Protein AF-A0A958KLV5-F1 (afdb_monomer_lite)

Secondary structure (DSSP, 8-state):
-------THHHHHHHHHHHHHHHHHHHHHHHHHHHHHHHHHHHH-----GGGGGS-HHHHHHHHHHHHHHHHHHHHHHHHHHHHHHHHHHHHHHHHHHHHHHHHHHHHHHHHHTTSPPP-

Structure (mmCIF, N/CA/C/O backbone):
data_AF-A0A958KLV5-F1
#
_entry.id   AF-A0A958KLV5-F1
#
loop_
_atom_site.group_PDB
_atom_site.id
_atom_site.type_symbol
_atom_site.label_atom_id
_atom_site.label_alt_id
_atom_site.label_comp_id
_atom_site.label_asym_id
_atom_site.label_entity_id
_atom_site.label_seq_id
_atom_site.pdbx_PDB_ins_code
_atom_site.Cartn_x
_atom_site.Cartn_y
_atom_site.Cartn_z
_atom_site.occupancy
_atom_site.B_iso_or_equiv
_atom_site.auth_seq_id
_atom_site.auth_comp_id
_atom_site.auth_asym_id
_atom_site.auth_atom_id
_atom_site.pdbx_PDB_model_num
ATOM 1 N N . MET A 1 1 ? 10.846 -2.842 -44.677 1.00 45.06 1 MET A N 1
ATOM 2 C CA . MET A 1 1 ? 10.780 -3.155 -43.231 1.00 45.06 1 MET A CA 1
ATOM 3 C C . MET A 1 1 ? 11.022 -1.878 -42.440 1.00 45.06 1 MET A C 1
ATOM 5 O O . MET A 1 1 ? 12.152 -1.415 -42.361 1.00 45.06 1 MET A O 1
ATOM 9 N N . THR A 1 2 ? 9.969 -1.252 -41.921 1.00 43.38 2 THR A N 1
ATOM 10 C CA . THR A 1 2 ? 10.067 -0.072 -41.052 1.00 43.38 2 THR A CA 1
ATOM 11 C C . THR A 1 2 ? 10.664 -0.479 -39.705 1.00 43.38 2 THR A C 1
ATOM 13 O O . THR A 1 2 ? 10.063 -1.262 -38.972 1.00 43.38 2 THR A O 1
ATOM 16 N N . LYS A 1 3 ? 11.858 0.025 -39.373 1.00 54.41 3 LYS A N 1
ATOM 17 C CA . LYS A 1 3 ? 12.444 -0.138 -38.036 1.00 54.41 3 LYS A CA 1
ATOM 18 C C . LYS A 1 3 ? 11.573 0.636 -37.041 1.00 54.41 3 LYS A C 1
ATOM 20 O O . LYS A 1 3 ? 11.617 1.864 -37.008 1.00 54.41 3 LYS A O 1
ATOM 25 N N . PHE A 1 4 ? 10.766 -0.063 -36.247 1.00 61.44 4 PHE A N 1
ATOM 26 C CA . PHE A 1 4 ? 10.068 0.544 -35.116 1.00 61.44 4 PHE A CA 1
ATOM 27 C C . PHE A 1 4 ? 11.111 0.999 -34.091 1.00 61.44 4 PHE A C 1
ATOM 29 O O . PHE A 1 4 ? 11.675 0.189 -33.359 1.00 61.44 4 PHE A O 1
ATOM 36 N N . ARG A 1 5 ? 11.409 2.302 -34.060 1.00 73.38 5 ARG A N 1
ATOM 37 C CA . ARG A 1 5 ? 12.320 2.881 -33.068 1.00 73.38 5 ARG A CA 1
ATOM 38 C C . ARG A 1 5 ? 11.556 3.047 -31.759 1.00 73.38 5 ARG A C 1
ATOM 40 O O . ARG A 1 5 ? 10.857 4.039 -31.556 1.00 73.38 5 ARG A O 1
ATOM 47 N N . VAL A 1 6 ? 11.645 2.044 -30.892 1.00 80.75 6 VAL A N 1
ATOM 48 C CA . VAL A 1 6 ? 11.005 2.093 -29.576 1.00 80.75 6 VAL A CA 1
ATOM 49 C C . VAL A 1 6 ? 11.728 3.127 -28.716 1.00 80.75 6 VAL A C 1
ATOM 51 O O . VAL A 1 6 ? 12.948 3.080 -28.565 1.00 80.75 6 VAL A O 1
ATOM 54 N N . ARG A 1 7 ? 10.986 4.104 -28.185 1.00 86.62 7 ARG A N 1
ATOM 55 C CA . ARG A 1 7 ? 11.562 5.158 -27.345 1.00 86.62 7 ARG A CA 1
ATOM 56 C C . ARG A 1 7 ? 11.731 4.629 -25.916 1.00 86.62 7 ARG A C 1
ATOM 58 O O . ARG A 1 7 ? 10.790 4.041 -25.390 1.00 86.62 7 ARG A O 1
ATOM 65 N N . PRO A 1 8 ? 12.860 4.893 -25.235 1.00 85.69 8 PRO A N 1
ATOM 66 C CA . PRO A 1 8 ? 13.072 4.429 -23.859 1.00 85.69 8 PRO A CA 1
ATOM 67 C C . PRO A 1 8 ? 11.989 4.944 -22.895 1.00 85.69 8 PRO A C 1
ATOM 69 O O . PRO A 1 8 ? 11.567 4.232 -21.985 1.00 85.69 8 PRO A O 1
ATOM 72 N N . MET A 1 9 ? 11.459 6.148 -23.148 1.00 92.12 9 MET A N 1
ATOM 73 C CA . MET A 1 9 ? 10.368 6.743 -22.366 1.00 92.12 9 MET A CA 1
ATOM 74 C C . MET A 1 9 ? 9.071 5.929 -22.380 1.00 92.12 9 MET A C 1
ATOM 76 O O . MET A 1 9 ? 8.308 6.013 -21.422 1.00 92.12 9 MET A O 1
ATOM 80 N N . THR A 1 10 ? 8.842 5.102 -23.405 1.00 92.62 10 THR A N 1
ATOM 81 C CA . THR A 1 10 ? 7.674 4.212 -23.481 1.00 92.62 10 THR A CA 1
ATOM 82 C C . THR A 1 10 ? 7.659 3.184 -22.346 1.00 92.62 10 THR A C 1
ATOM 84 O O . THR A 1 10 ? 6.585 2.741 -21.957 1.00 92.62 10 THR A O 1
ATOM 87 N N . PHE A 1 11 ? 8.819 2.846 -21.773 1.00 93.56 11 PHE A N 1
ATOM 88 C CA . PHE A 1 11 ? 8.917 1.930 -20.634 1.00 93.56 11 PHE A CA 1
ATOM 89 C C . PHE A 1 11 ? 9.297 2.633 -19.331 1.00 93.56 11 PHE A C 1
ATOM 91 O O . PHE A 1 11 ? 8.747 2.303 -18.282 1.00 93.56 11 PHE A O 1
ATOM 98 N N . LEU A 1 12 ? 10.180 3.638 -19.387 1.00 94.00 12 LEU A N 1
ATOM 99 C CA . LEU A 1 12 ? 10.606 4.364 -18.188 1.00 94.00 12 LEU A CA 1
ATOM 100 C C . LEU A 1 12 ? 9.440 5.077 -17.498 1.00 94.00 12 LEU A C 1
ATOM 102 O O . LEU A 1 12 ? 9.345 5.018 -16.276 1.00 94.00 12 LEU A O 1
ATOM 106 N N . LEU A 1 13 ? 8.548 5.726 -18.256 1.00 96.31 13 LEU A N 1
ATOM 107 C CA . LEU A 1 13 ? 7.455 6.499 -17.667 1.00 96.31 13 LEU A CA 1
ATOM 108 C C . LEU A 1 13 ? 6.417 5.602 -16.961 1.00 96.31 13 LEU A C 1
ATOM 110 O O . LEU A 1 13 ? 6.146 5.861 -15.787 1.00 96.31 13 LEU A O 1
ATOM 114 N N . PRO A 1 14 ? 5.884 4.524 -17.579 1.00 96.62 14 PRO A N 1
ATOM 115 C CA . PRO A 1 14 ? 5.022 3.578 -16.866 1.00 96.62 14 PRO A CA 1
ATOM 116 C C . PRO A 1 14 ? 5.719 2.913 -15.678 1.00 96.62 14 PRO A C 1
ATOM 118 O O . PRO A 1 14 ? 5.101 2.753 -14.629 1.00 96.62 14 PRO A O 1
ATOM 121 N N . GLY A 1 15 ? 7.006 2.571 -15.811 1.00 97.38 15 GLY A N 1
ATOM 122 C CA . GLY A 1 15 ? 7.796 2.024 -14.710 1.00 97.38 15 GLY A CA 1
ATOM 123 C C . GLY A 1 15 ? 7.859 2.986 -13.525 1.00 97.38 15 GLY A C 1
ATOM 124 O O . GLY A 1 15 ? 7.502 2.620 -12.411 1.00 97.38 15 GLY A O 1
ATOM 125 N N . LEU A 1 16 ? 8.224 4.248 -13.760 1.00 97.94 16 LEU A N 1
ATOM 126 C CA . LEU A 1 16 ? 8.298 5.257 -12.703 1.00 97.94 16 LEU A CA 1
ATOM 127 C C . LEU A 1 16 ? 6.925 5.508 -12.062 1.00 97.94 16 LEU A C 1
ATOM 129 O O . LEU A 1 16 ? 6.821 5.614 -10.842 1.00 97.94 16 LEU A O 1
ATOM 133 N N . PHE A 1 17 ? 5.869 5.557 -12.876 1.00 98.12 17 PHE A N 1
ATOM 134 C CA . PHE A 1 17 ? 4.501 5.721 -12.397 1.00 98.12 17 PHE A CA 1
ATOM 135 C C . PHE A 1 17 ? 4.076 4.572 -11.471 1.00 98.12 17 PHE A C 1
ATOM 137 O O . PHE A 1 17 ? 3.602 4.821 -10.362 1.00 98.12 17 PHE A O 1
ATOM 144 N N . LEU A 1 18 ? 4.298 3.319 -11.885 1.00 98.12 18 LEU A N 1
ATOM 145 C CA . LEU A 1 18 ? 4.007 2.135 -11.070 1.00 98.12 18 LEU A CA 1
ATOM 146 C C . LEU A 1 18 ? 4.833 2.106 -9.783 1.00 98.12 18 LEU A C 1
ATOM 148 O O . LEU A 1 18 ? 4.306 1.745 -8.732 1.00 98.12 18 LEU A O 1
ATOM 152 N N . LEU A 1 19 ? 6.102 2.516 -9.846 1.00 98.31 19 LEU A N 1
ATOM 153 C CA . LEU A 1 19 ? 6.971 2.576 -8.675 1.00 98.31 19 LEU A CA 1
ATOM 154 C C . LEU A 1 19 ? 6.452 3.586 -7.646 1.00 98.31 19 LEU A C 1
ATOM 156 O O . LEU A 1 19 ? 6.346 3.255 -6.467 1.00 98.31 19 LEU A O 1
ATOM 160 N N . LEU A 1 20 ? 6.094 4.797 -8.084 1.00 98.25 20 LEU A N 1
ATOM 161 C CA . LEU A 1 20 ? 5.550 5.838 -7.207 1.00 98.25 20 LEU A CA 1
ATOM 162 C C . LEU A 1 20 ? 4.203 5.425 -6.608 1.00 98.25 20 LEU A C 1
ATOM 164 O O . LEU A 1 20 ? 3.991 5.583 -5.405 1.00 98.25 20 LEU A O 1
ATOM 168 N N . LEU A 1 21 ? 3.315 4.852 -7.424 1.00 97.88 21 LEU A N 1
ATOM 169 C CA . LEU A 1 21 ? 2.029 4.331 -6.964 1.00 97.88 21 LEU A CA 1
ATOM 170 C C . LEU A 1 21 ? 2.223 3.206 -5.934 1.00 97.88 21 LEU A C 1
ATOM 172 O O . LEU A 1 21 ? 1.579 3.197 -4.885 1.00 97.88 21 LEU A O 1
ATOM 176 N N . GLY A 1 22 ? 3.147 2.284 -6.211 1.00 98.00 22 GLY A N 1
ATOM 177 C CA . GLY A 1 22 ? 3.502 1.188 -5.318 1.00 98.00 22 GLY A CA 1
ATOM 178 C C . GLY A 1 22 ? 4.059 1.677 -3.984 1.00 98.00 22 GLY A C 1
ATOM 179 O O . GLY A 1 22 ? 3.569 1.279 -2.926 1.00 98.00 22 GLY A O 1
ATOM 180 N N . ALA A 1 23 ? 5.021 2.601 -4.025 1.00 98.19 23 ALA A N 1
ATOM 181 C CA . ALA A 1 23 ? 5.609 3.212 -2.838 1.00 98.19 23 ALA A CA 1
ATOM 182 C C . ALA A 1 23 ? 4.560 3.953 -1.995 1.00 98.19 23 ALA A C 1
ATOM 184 O O . ALA A 1 23 ? 4.504 3.757 -0.780 1.00 98.19 23 ALA A O 1
ATOM 185 N N . GLY A 1 24 ? 3.685 4.740 -2.629 1.00 97.88 24 GLY A N 1
ATOM 186 C CA . GLY A 1 24 ? 2.586 5.427 -1.948 1.00 97.88 24 GLY A CA 1
ATOM 187 C C . GLY A 1 24 ? 1.657 4.455 -1.217 1.00 97.88 24 GLY A C 1
ATOM 188 O O . GLY A 1 24 ? 1.368 4.646 -0.035 1.00 97.88 24 GLY A O 1
ATOM 189 N N . ASN A 1 25 ? 1.259 3.367 -1.880 1.00 97.88 25 ASN A N 1
ATOM 190 C CA . ASN A 1 25 ? 0.416 2.334 -1.279 1.00 97.88 25 ASN A CA 1
ATOM 191 C C . ASN A 1 25 ? 1.103 1.618 -0.109 1.00 97.88 25 ASN A C 1
ATOM 193 O O . ASN A 1 25 ? 0.467 1.404 0.921 1.00 97.88 25 ASN A O 1
ATOM 197 N N . ILE A 1 26 ? 2.395 1.296 -0.221 1.00 98.06 26 ILE A N 1
ATOM 198 C CA . ILE A 1 26 ? 3.165 0.680 0.873 1.00 98.06 26 ILE A CA 1
ATOM 199 C C . ILE A 1 26 ? 3.218 1.611 2.088 1.00 98.06 26 ILE A C 1
ATOM 201 O O . ILE A 1 26 ? 2.960 1.174 3.209 1.00 98.06 26 ILE A O 1
ATOM 205 N N . VAL A 1 27 ? 3.530 2.894 1.879 1.00 98.19 27 VAL A N 1
ATOM 206 C CA . VAL A 1 27 ? 3.638 3.879 2.966 1.00 98.19 27 VAL A CA 1
ATOM 207 C C . VAL A 1 27 ? 2.293 4.062 3.666 1.00 98.19 27 VAL A C 1
ATOM 209 O O . VAL A 1 27 ? 2.216 3.945 4.890 1.00 98.19 27 VAL A O 1
ATOM 212 N N . VAL A 1 28 ? 1.222 4.307 2.905 1.00 97.38 28 VAL A N 1
ATOM 213 C CA . VAL A 1 28 ? -0.120 4.523 3.465 1.00 97.38 28 VAL A CA 1
ATOM 214 C C . VAL A 1 28 ? -0.650 3.257 4.135 1.00 97.38 28 VAL A C 1
ATOM 216 O O . VAL A 1 28 ? -1.175 3.335 5.249 1.00 97.38 28 VAL A O 1
ATOM 219 N N . GLY A 1 29 ? -0.491 2.101 3.489 1.00 95.50 29 GLY A N 1
ATOM 220 C CA . GLY A 1 29 ? -0.913 0.805 4.010 1.00 95.50 29 GLY A CA 1
ATOM 221 C C . GLY A 1 29 ? -0.224 0.474 5.331 1.00 95.50 29 GLY A C 1
ATOM 222 O O . GLY A 1 29 ? -0.904 0.209 6.319 1.00 95.50 29 GLY A O 1
ATOM 223 N N . ASN A 1 30 ? 1.102 0.612 5.410 1.00 96.94 30 ASN A N 1
ATOM 224 C CA . ASN A 1 30 ? 1.848 0.355 6.645 1.00 96.94 30 ASN A CA 1
ATOM 225 C C . ASN A 1 30 ? 1.483 1.332 7.763 1.00 96.94 30 ASN A C 1
ATOM 227 O O . ASN A 1 30 ? 1.210 0.903 8.884 1.00 96.94 30 ASN A O 1
ATOM 231 N N . TYR A 1 31 ? 1.433 2.632 7.459 1.00 97.31 31 TYR A N 1
ATOM 232 C CA . TYR A 1 31 ? 1.076 3.650 8.446 1.00 97.31 31 TYR A CA 1
ATOM 233 C C . TYR A 1 31 ? -0.308 3.381 9.048 1.00 97.31 31 TYR A C 1
ATOM 235 O O . TYR A 1 31 ? -0.483 3.392 10.268 1.00 97.31 31 TYR A O 1
ATOM 243 N N . LYS A 1 32 ? -1.303 3.092 8.201 1.00 94.50 32 LYS A N 1
ATOM 244 C CA . LYS A 1 32 ? -2.666 2.813 8.659 1.00 94.50 32 LYS A CA 1
ATOM 245 C C . LYS A 1 32 ? -2.784 1.457 9.345 1.00 94.50 32 LYS A C 1
ATOM 247 O O . LYS A 1 32 ? -3.453 1.380 10.372 1.00 94.50 32 LYS A O 1
ATOM 252 N N . ALA A 1 33 ? -2.131 0.414 8.842 1.00 94.50 33 ALA A N 1
ATOM 253 C CA . ALA A 1 33 ? -2.120 -0.893 9.490 1.00 94.50 33 ALA A CA 1
ATOM 254 C C . ALA A 1 33 ? -1.594 -0.786 10.927 1.00 94.50 33 ALA A C 1
ATOM 256 O O . ALA A 1 33 ? -2.219 -1.306 11.849 1.00 94.50 33 ALA A O 1
ATOM 257 N N . GLU A 1 34 ? -0.513 -0.038 11.148 1.00 94.81 34 GLU A N 1
ATOM 258 C CA . GLU A 1 34 ? 0.050 0.140 12.487 1.00 94.81 34 GLU A CA 1
ATOM 259 C C . GLU A 1 34 ? -0.910 0.881 13.432 1.00 94.81 34 GLU A C 1
ATOM 261 O O . GLU A 1 34 ? -1.124 0.444 14.565 1.00 94.81 34 GLU A O 1
ATOM 266 N N . GLN A 1 35 ? -1.602 1.920 12.946 1.00 92.94 35 GLN A N 1
ATOM 267 C CA . GLN A 1 35 ? -2.665 2.585 13.713 1.00 92.94 35 GLN A CA 1
ATOM 268 C C . GLN A 1 35 ? -3.773 1.605 14.127 1.00 92.94 35 GLN A C 1
ATOM 270 O O . GLN A 1 35 ? -4.221 1.613 15.274 1.00 92.94 35 GLN A O 1
ATOM 275 N N . TYR A 1 36 ? -4.225 0.740 13.214 1.00 91.69 36 TYR A N 1
ATOM 276 C CA . TYR A 1 36 ? -5.301 -0.204 13.519 1.00 91.69 36 TYR A CA 1
ATOM 277 C C . TYR A 1 36 ? -4.857 -1.362 14.411 1.00 91.69 36 TYR A C 1
ATOM 279 O O . TYR A 1 36 ? -5.660 -1.802 15.233 1.00 91.69 36 TYR A O 1
ATOM 287 N N . LYS A 1 37 ? -3.598 -1.811 14.342 1.00 92.38 37 LYS A N 1
ATOM 288 C CA . LYS A 1 37 ? -3.057 -2.776 15.314 1.00 92.38 37 LYS A CA 1
ATOM 289 C C . LYS A 1 37 ? -3.154 -2.241 16.740 1.00 92.38 37 LYS A C 1
ATOM 291 O O . LYS A 1 37 ? -3.627 -2.957 17.618 1.00 92.38 37 LYS A O 1
ATOM 296 N N . GLN A 1 38 ? -2.791 -0.975 16.955 1.00 90.44 38 GLN A N 1
ATOM 297 C CA . GLN A 1 38 ? -2.905 -0.330 18.267 1.00 90.44 38 GLN A CA 1
ATOM 298 C C . GLN A 1 38 ? -4.365 -0.246 18.732 1.00 90.44 38 GLN A C 1
ATOM 300 O O . GLN A 1 38 ? -4.673 -0.569 19.876 1.00 90.44 38 GLN A O 1
ATOM 305 N N . VAL A 1 39 ? -5.295 0.112 17.838 1.00 88.12 39 VAL A N 1
ATOM 306 C CA . VAL A 1 39 ? -6.734 0.133 18.158 1.00 88.12 39 VAL A CA 1
ATOM 307 C C . VAL A 1 39 ? -7.244 -1.259 18.541 1.00 88.12 39 VAL A C 1
ATOM 309 O O . VAL A 1 39 ? -7.976 -1.391 19.520 1.00 88.12 39 VAL A O 1
ATOM 312 N N . VAL A 1 40 ? -6.859 -2.302 17.802 1.00 88.88 40 VAL A N 1
ATOM 313 C CA . VAL A 1 40 ? -7.259 -3.685 18.100 1.00 88.88 40 VAL A CA 1
ATOM 314 C C . VAL A 1 40 ? -6.678 -4.154 19.436 1.00 88.88 40 VAL A C 1
ATOM 316 O O . VAL A 1 40 ? -7.405 -4.786 20.203 1.00 88.88 40 VAL A O 1
ATOM 319 N N . ALA A 1 41 ? -5.421 -3.818 19.737 1.00 86.75 41 ALA A N 1
ATOM 320 C CA . ALA A 1 41 ? -4.787 -4.130 21.017 1.00 86.75 41 ALA A CA 1
ATOM 321 C C . ALA A 1 41 ? -5.518 -3.453 22.187 1.00 86.75 41 ALA A C 1
ATOM 323 O O . ALA A 1 41 ? -5.900 -4.121 23.145 1.00 86.75 41 ALA A O 1
ATOM 324 N N . ASN A 1 42 ? -5.823 -2.159 22.060 1.00 83.00 42 ASN A N 1
ATOM 325 C CA . ASN A 1 42 ? -6.530 -1.393 23.090 1.00 83.00 42 ASN A CA 1
ATOM 326 C C . ASN A 1 42 ? -7.962 -1.898 23.327 1.00 83.00 42 ASN A C 1
ATOM 328 O O . ASN A 1 42 ? -8.436 -1.905 24.458 1.00 83.00 42 ASN A O 1
ATOM 332 N N . LEU A 1 43 ? -8.656 -2.356 22.279 1.00 81.06 43 LEU A N 1
ATOM 333 C CA . LEU A 1 43 ? -9.992 -2.959 22.397 1.00 81.06 43 LEU A CA 1
ATOM 334 C C . LEU A 1 43 ? -9.973 -4.379 22.991 1.00 81.06 43 LEU A C 1
ATOM 336 O O . LEU A 1 43 ? -11.032 -4.896 23.345 1.00 81.06 43 LEU A O 1
ATOM 340 N N . GLY A 1 44 ? -8.804 -5.024 23.054 1.00 68.94 44 GLY A N 1
ATOM 341 C CA . GLY A 1 44 ? -8.610 -6.338 23.664 1.00 68.94 44 GLY A CA 1
ATOM 342 C C . GLY A 1 44 ? -8.344 -6.297 25.171 1.00 68.94 44 GLY A C 1
ATOM 343 O O . GLY A 1 44 ? -8.476 -7.334 25.818 1.00 68.94 44 GLY A O 1
ATOM 344 N N . SER A 1 45 ? -7.999 -5.133 25.736 1.00 66.25 45 SER A N 1
ATOM 345 C CA . SER A 1 45 ? -7.742 -4.993 27.172 1.00 66.25 45 SER A CA 1
ATOM 346 C C . SER A 1 45 ? -9.048 -5.062 27.980 1.00 66.25 45 SER A C 1
ATOM 348 O O . SER A 1 45 ? -9.952 -4.257 27.748 1.00 66.25 45 SER A O 1
ATOM 350 N N . PRO A 1 46 ? -9.170 -5.988 28.950 1.00 58.31 46 PRO A N 1
ATOM 351 C CA . PRO A 1 46 ? -10.397 -6.239 29.711 1.00 58.31 46 PRO A CA 1
ATOM 352 C C . PRO A 1 46 ? -10.673 -5.201 30.817 1.00 58.31 46 PRO A C 1
ATOM 354 O O . PRO A 1 46 ? -11.289 -5.526 31.832 1.00 58.31 46 PRO A O 1
ATOM 357 N N . GLU A 1 47 ? -10.238 -3.949 30.660 1.00 60.38 47 GLU A N 1
ATOM 358 C CA . GLU A 1 47 ? -10.507 -2.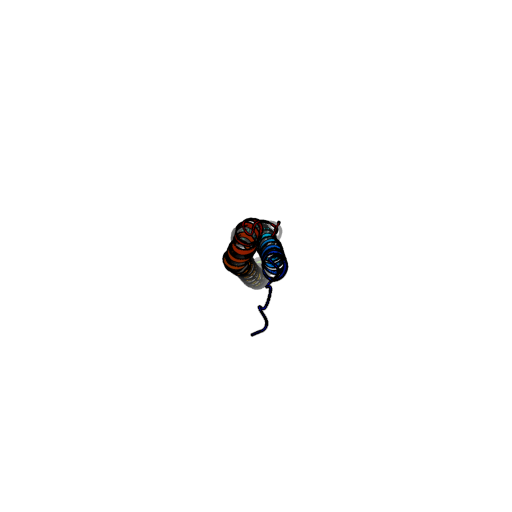920 31.665 1.00 60.38 47 GLU A CA 1
ATOM 359 C C . GLU A 1 47 ? -11.985 -2.521 31.650 1.00 60.38 47 GLU A C 1
ATOM 361 O O . GLU A 1 47 ? -12.496 -1.864 30.740 1.00 60.38 47 GLU A O 1
ATOM 366 N N . LEU A 1 48 ? -12.692 -2.943 32.697 1.00 58.53 48 LEU A N 1
ATOM 367 C CA . LEU A 1 48 ? -14.065 -2.542 32.962 1.00 58.53 48 LEU A CA 1
ATOM 368 C C . LEU A 1 48 ? -14.123 -1.026 33.217 1.00 58.53 48 LEU A C 1
ATOM 370 O O . LEU A 1 48 ? -13.453 -0.544 34.133 1.00 58.53 48 LEU A O 1
ATOM 374 N N . PRO A 1 49 ? -14.971 -0.272 32.489 1.00 64.06 49 PRO A N 1
ATOM 375 C CA . PRO A 1 49 ? -15.169 1.148 32.741 1.00 64.06 49 PRO A CA 1
ATOM 376 C C . PRO A 1 49 ? -15.466 1.431 34.225 1.00 64.06 49 PRO A C 1
ATOM 378 O O . PRO A 1 49 ? -16.362 0.792 34.788 1.00 64.06 49 PRO A O 1
ATOM 381 N N . PRO A 1 50 ? -14.824 2.428 34.862 1.00 64.38 50 PRO A N 1
ATOM 382 C CA . PRO A 1 50 ? -15.026 2.739 36.285 1.00 64.38 50 PRO A CA 1
ATOM 383 C C . PRO A 1 50 ? -16.488 3.085 36.630 1.00 64.38 50 PRO A C 1
ATOM 385 O O . PRO A 1 50 ? -16.942 2.888 37.756 1.00 64.38 50 PRO A O 1
ATOM 388 N N . VAL A 1 51 ? -17.277 3.509 35.637 1.00 64.62 51 VAL A N 1
ATOM 389 C CA . VAL A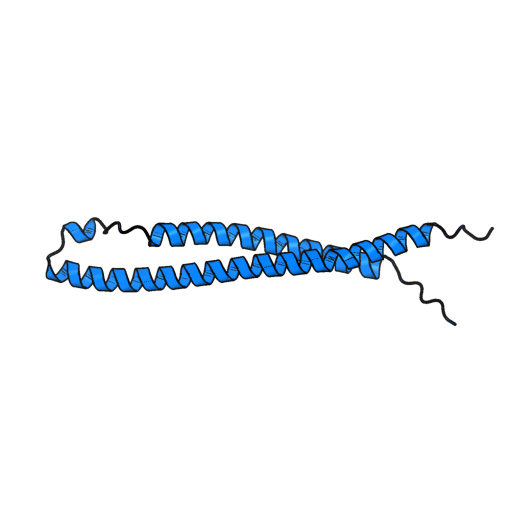 1 51 ? -18.725 3.764 35.753 1.00 64.62 51 VAL A CA 1
ATOM 390 C C . VAL A 1 51 ? -19.525 2.491 36.086 1.00 64.62 51 VAL A C 1
ATOM 392 O O . VAL A 1 51 ? -20.556 2.565 36.757 1.00 64.62 51 VAL A O 1
ATOM 395 N N . LEU A 1 52 ? -19.051 1.307 35.683 1.00 61.16 52 LEU A N 1
ATOM 396 C CA . LEU A 1 52 ? -19.705 0.028 35.982 1.00 61.16 52 LEU A CA 1
ATOM 397 C C . LEU A 1 52 ? -19.546 -0.396 37.445 1.00 61.16 52 LEU A C 1
ATOM 399 O O . LEU A 1 52 ? -20.381 -1.143 37.952 1.00 61.16 52 LEU A O 1
ATOM 403 N N . GLN A 1 53 ? -18.535 0.113 38.152 1.00 66.19 53 GLN A N 1
ATOM 404 C CA . GLN A 1 53 ? -18.276 -0.255 39.546 1.00 66.19 53 GLN A CA 1
ATOM 405 C C . GLN A 1 53 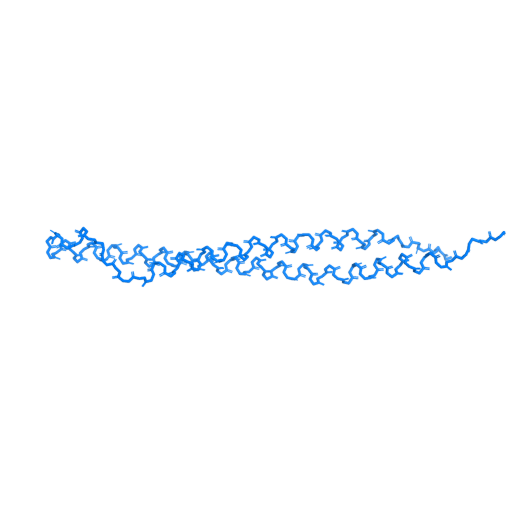? -19.290 0.351 40.531 1.00 66.19 53 GLN A C 1
ATOM 407 O O . GLN A 1 53 ? -19.408 -0.140 41.652 1.00 66.19 53 GLN A O 1
ATOM 412 N N . LYS A 1 54 ? -20.061 1.371 40.118 1.00 71.56 54 LYS A N 1
ATOM 413 C CA . LYS A 1 54 ? -21.064 2.065 40.956 1.00 71.56 54 LYS A CA 1
ATOM 414 C C . LYS A 1 54 ? -22.525 1.741 40.605 1.00 71.56 54 LYS A C 1
ATOM 416 O O . LYS A 1 54 ? -23.431 2.179 41.304 1.00 71.56 54 LYS A O 1
ATOM 421 N N . ALA A 1 55 ? -22.789 0.978 39.541 1.00 74.00 55 ALA A N 1
ATOM 422 C CA . ALA A 1 55 ? -24.157 0.644 39.122 1.00 74.00 55 ALA A CA 1
ATOM 423 C C . ALA A 1 55 ? -24.769 -0.503 39.957 1.00 74.00 55 ALA A C 1
ATOM 425 O O . ALA A 1 55 ? -24.036 -1.282 40.567 1.00 74.00 55 ALA A O 1
ATOM 426 N N . SER A 1 56 ? -26.101 -0.655 39.958 1.00 80.88 56 SER A N 1
ATOM 427 C CA . SER A 1 56 ? -26.764 -1.817 40.580 1.00 80.88 56 SER A CA 1
ATOM 428 C C . SER A 1 56 ? -26.434 -3.125 39.832 1.00 80.88 56 SER A C 1
ATOM 430 O O . SER A 1 56 ? -26.171 -3.070 38.626 1.00 80.88 56 SER A O 1
ATOM 432 N N . PRO A 1 57 ? -26.471 -4.305 40.482 1.00 75.81 57 PRO A N 1
ATOM 433 C CA . PRO A 1 57 ? -26.064 -5.580 39.872 1.00 75.81 57 PRO A CA 1
ATOM 434 C C . PRO A 1 57 ? -26.777 -5.902 38.546 1.00 75.81 57 PRO A C 1
ATOM 436 O O . PRO A 1 57 ? -26.130 -6.218 37.549 1.00 75.81 57 PRO A O 1
ATOM 439 N N . LEU A 1 58 ? -28.100 -5.719 38.483 1.00 76.94 58 LEU A N 1
ATOM 440 C CA . LEU A 1 58 ? -28.886 -5.923 37.255 1.00 76.94 58 LEU A CA 1
ATOM 441 C C . LEU A 1 58 ? -28.508 -4.932 36.144 1.00 76.94 58 LEU A C 1
ATOM 443 O O . LEU A 1 58 ? -28.423 -5.295 34.968 1.00 76.94 58 LEU A O 1
ATOM 447 N N . ARG A 1 59 ? -28.234 -3.675 36.512 1.00 73.75 59 ARG A N 1
ATOM 448 C CA . ARG A 1 59 ? -27.806 -2.640 35.566 1.00 73.75 59 ARG A CA 1
ATOM 449 C C . ARG A 1 59 ? -26.390 -2.915 35.049 1.00 73.75 59 ARG A C 1
ATOM 451 O O . ARG A 1 59 ? -26.148 -2.700 33.864 1.00 73.75 59 ARG A O 1
ATOM 458 N N . ARG A 1 60 ? -25.492 -3.464 35.878 1.00 70.94 60 ARG A N 1
ATOM 459 C CA . ARG A 1 60 ? -24.151 -3.913 35.459 1.00 70.94 60 ARG A CA 1
ATOM 460 C C . ARG A 1 60 ? -24.225 -4.997 34.395 1.00 70.94 60 ARG A C 1
ATOM 462 O O . ARG A 1 60 ? -23.575 -4.846 33.373 1.00 70.94 60 ARG A O 1
ATOM 469 N N . ILE A 1 61 ? -25.050 -6.029 34.583 1.00 71.81 61 ILE A N 1
ATOM 470 C CA . ILE A 1 61 ? -25.178 -7.139 33.620 1.00 71.81 61 ILE A CA 1
ATOM 471 C C . ILE A 1 61 ? -25.705 -6.640 32.266 1.00 71.81 61 ILE A C 1
ATOM 473 O O . ILE A 1 61 ? -25.174 -7.001 31.214 1.00 71.81 61 ILE A O 1
ATOM 477 N N . ARG A 1 62 ? -26.726 -5.769 32.270 1.00 72.94 62 ARG A N 1
ATOM 478 C CA . ARG A 1 62 ? -27.290 -5.210 31.030 1.00 72.94 62 ARG A CA 1
ATOM 479 C C . ARG A 1 62 ? -26.291 -4.300 30.303 1.00 72.94 62 ARG A C 1
ATOM 481 O O . ARG A 1 62 ? -26.156 -4.407 29.086 1.00 72.94 62 ARG A O 1
ATOM 488 N N . ILE A 1 63 ? -25.577 -3.432 31.027 1.00 70.81 63 ILE A N 1
ATOM 489 C CA . ILE A 1 63 ? -24.549 -2.566 30.427 1.00 70.81 63 ILE A CA 1
ATOM 490 C C . ILE A 1 63 ? -23.353 -3.400 29.956 1.00 70.81 63 ILE A C 1
ATOM 492 O O . ILE A 1 63 ? -22.848 -3.135 28.871 1.00 70.81 63 ILE A O 1
ATOM 496 N N . ALA A 1 64 ? -22.940 -4.429 30.699 1.00 66.88 64 ALA A N 1
ATOM 497 C CA . ALA A 1 64 ? -21.865 -5.333 30.302 1.00 66.88 64 ALA A CA 1
ATOM 498 C C . ALA A 1 64 ? -22.182 -6.015 28.966 1.00 66.88 64 ALA A C 1
ATOM 500 O O . ALA A 1 64 ? -21.399 -5.866 28.038 1.00 66.88 64 ALA A O 1
ATOM 501 N N . LYS A 1 65 ? -23.373 -6.609 28.795 1.00 69.56 65 LYS A N 1
ATOM 502 C CA . LYS A 1 65 ? -23.793 -7.210 27.510 1.00 69.56 65 LYS A CA 1
ATOM 503 C C . LYS A 1 65 ? -23.837 -6.204 26.347 1.00 69.56 65 LYS A C 1
ATOM 505 O O . LYS A 1 65 ? -23.426 -6.507 25.225 1.00 69.56 65 LYS A O 1
ATOM 510 N N . LEU A 1 66 ? -24.327 -4.985 26.587 1.00 71.00 66 LEU A N 1
ATOM 511 C CA . LEU A 1 66 ? -24.363 -3.931 25.560 1.00 71.00 66 LEU A CA 1
ATOM 512 C C . LEU A 1 66 ? -22.961 -3.420 25.200 1.00 71.00 66 LEU A C 1
ATOM 514 O O . LEU A 1 66 ? -22.693 -3.088 24.047 1.00 71.00 66 LEU A O 1
ATOM 518 N N . THR A 1 67 ? -22.067 -3.355 26.181 1.00 69.50 67 THR A N 1
ATOM 519 C CA . THR A 1 67 ? -20.687 -2.901 25.988 1.00 69.50 67 THR A CA 1
ATOM 520 C C . THR A 1 67 ? -19.872 -3.986 25.302 1.00 69.50 67 THR A C 1
ATOM 522 O O . THR A 1 67 ? -19.178 -3.692 24.343 1.00 69.50 67 THR A O 1
ATOM 525 N N . GLU A 1 68 ? -20.036 -5.244 25.702 1.00 69.94 68 GLU A N 1
ATOM 526 C CA . GLU A 1 68 ? -19.404 -6.413 25.092 1.00 69.94 68 GLU A CA 1
ATOM 527 C C . GLU A 1 68 ? -19.788 -6.552 23.615 1.00 69.94 68 GLU A C 1
ATOM 529 O O . GLU A 1 68 ? -18.911 -6.652 22.760 1.00 69.94 68 GLU A O 1
ATOM 534 N N . SER A 1 69 ? -21.079 -6.435 23.281 1.00 74.56 69 SER A N 1
ATOM 535 C CA . SER A 1 69 ? -21.529 -6.482 21.882 1.00 74.56 69 SER A CA 1
ATOM 536 C C . SER A 1 69 ? -20.994 -5.313 21.043 1.00 74.56 69 SER A C 1
ATOM 538 O O . SER A 1 69 ? -20.549 -5.521 19.913 1.00 74.56 69 SER A O 1
ATOM 540 N N . ARG A 1 70 ? -20.957 -4.087 21.586 1.00 77.62 70 ARG A N 1
ATOM 541 C CA . ARG A 1 70 ? -20.368 -2.921 20.901 1.00 77.62 70 ARG A CA 1
ATOM 542 C C . ARG A 1 70 ? -18.852 -3.031 20.751 1.00 77.62 70 ARG A C 1
ATOM 544 O O . ARG A 1 70 ? -18.331 -2.687 19.693 1.00 77.62 70 ARG A O 1
ATOM 551 N N . THR A 1 71 ? -18.140 -3.501 21.770 1.00 77.50 71 THR A N 1
ATOM 552 C CA . THR A 1 71 ? -16.688 -3.717 21.728 1.00 77.50 71 THR A CA 1
ATOM 553 C C . THR A 1 71 ? -16.344 -4.817 20.733 1.00 77.50 71 THR A C 1
ATOM 555 O O . THR A 1 71 ? -15.448 -4.630 19.914 1.00 77.50 71 THR A O 1
ATOM 558 N N . TYR A 1 72 ? -17.117 -5.905 20.706 1.00 80.00 72 TYR A N 1
ATOM 559 C CA . TYR A 1 72 ? -16.985 -6.961 19.708 1.00 80.00 72 TYR A CA 1
ATOM 560 C C . TYR A 1 72 ? -17.186 -6.427 18.283 1.00 80.00 72 TYR A C 1
ATOM 562 O O . TYR A 1 72 ? -16.346 -6.657 17.414 1.00 80.00 72 TYR A O 1
ATOM 570 N N . GLN A 1 73 ? -18.244 -5.642 18.041 1.00 82.19 73 GLN A N 1
ATOM 571 C CA . GLN A 1 73 ? -18.480 -5.010 16.736 1.00 82.19 73 GLN A CA 1
ATOM 572 C C . GLN A 1 73 ? -17.345 -4.057 16.337 1.00 82.19 73 GLN A C 1
ATOM 574 O O . GLN A 1 73 ? -16.859 -4.114 15.209 1.00 82.19 73 GLN A O 1
ATOM 579 N N . ARG A 1 74 ? -16.878 -3.208 17.261 1.00 83.81 74 ARG A N 1
ATOM 580 C CA . ARG A 1 74 ? -15.752 -2.289 17.022 1.00 83.81 74 ARG A CA 1
ATOM 581 C C . ARG A 1 74 ? -14.468 -3.042 16.703 1.00 83.81 74 ARG A C 1
ATOM 583 O O . ARG A 1 74 ? -13.771 -2.658 15.768 1.00 83.81 74 ARG A O 1
ATOM 590 N N . ARG A 1 75 ? -14.189 -4.128 17.427 1.00 85.75 75 ARG A N 1
ATOM 591 C CA . ARG A 1 75 ? -13.036 -4.995 17.176 1.00 85.75 75 ARG A CA 1
ATOM 592 C C . ARG A 1 75 ? -13.133 -5.639 15.799 1.00 85.75 75 ARG A C 1
ATOM 594 O O . ARG A 1 75 ? -12.172 -5.557 15.046 1.00 85.75 75 ARG A O 1
ATOM 601 N N . LYS A 1 76 ? -14.291 -6.199 15.433 1.00 88.00 76 LYS A N 1
ATOM 602 C CA . LYS A 1 76 ? -14.517 -6.789 14.104 1.00 88.00 76 LYS A CA 1
ATOM 603 C C . LYS A 1 76 ? -14.252 -5.777 12.984 1.00 88.00 76 LYS A C 1
ATOM 605 O O . LYS A 1 76 ? -13.542 -6.091 12.035 1.00 88.00 76 LYS A O 1
ATOM 610 N N . THR A 1 77 ? -14.756 -4.551 13.118 1.00 88.62 77 THR A N 1
ATOM 611 C CA . THR A 1 77 ? -14.510 -3.476 12.144 1.00 88.62 77 THR A CA 1
ATOM 612 C C . THR A 1 77 ? -13.043 -3.046 12.109 1.00 88.62 77 THR A C 1
ATOM 614 O O . THR A 1 77 ? -12.503 -2.812 11.032 1.00 88.62 77 THR A O 1
ATOM 617 N N . ALA A 1 78 ? -12.385 -2.937 13.266 1.00 89.50 78 AL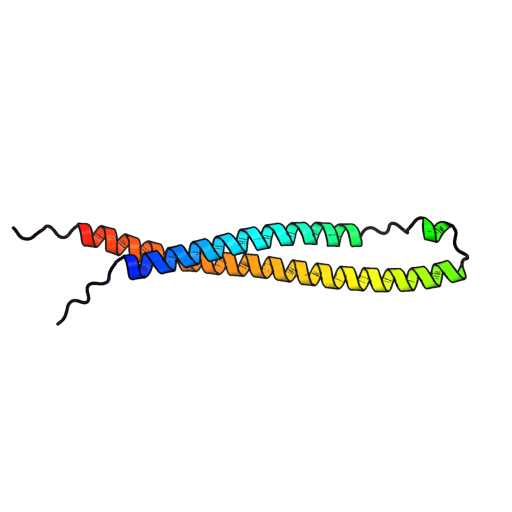A A N 1
ATOM 618 C CA . ALA A 1 78 ? -10.976 -2.561 13.342 1.00 89.50 78 ALA A CA 1
ATOM 619 C C . ALA A 1 78 ? -10.064 -3.618 12.700 1.00 89.50 78 ALA A C 1
ATOM 621 O O . ALA A 1 78 ? -9.158 -3.252 11.957 1.00 89.50 78 ALA A O 1
ATOM 622 N N . VAL A 1 79 ? -10.349 -4.907 12.917 1.00 90.75 79 VAL A N 1
ATOM 623 C CA . VAL A 1 79 ? -9.650 -6.024 12.261 1.00 90.75 79 VAL A CA 1
ATOM 624 C C . VAL A 1 79 ? -9.877 -5.993 10.750 1.00 90.75 79 VAL A C 1
ATOM 626 O O . VAL A 1 79 ? -8.912 -5.990 10.000 1.00 90.75 79 VAL A O 1
ATOM 629 N N . ALA A 1 80 ? -11.121 -5.837 10.287 1.00 92.94 80 ALA A N 1
ATOM 630 C CA . ALA A 1 80 ? -11.397 -5.746 8.850 1.00 92.94 80 ALA A CA 1
ATOM 631 C C . ALA A 1 80 ? -10.662 -4.570 8.177 1.00 92.94 80 ALA A C 1
ATOM 633 O O . ALA A 1 80 ? -10.194 -4.680 7.045 1.00 92.94 80 ALA A O 1
ATOM 634 N N . ARG A 1 81 ? -10.532 -3.432 8.874 1.00 93.44 81 ARG A N 1
ATOM 635 C CA . ARG A 1 81 ? -9.738 -2.296 8.385 1.00 93.44 81 ARG A CA 1
ATOM 636 C C . ARG A 1 81 ? -8.243 -2.597 8.382 1.00 93.44 81 ARG A C 1
ATOM 638 O O . ARG A 1 81 ? -7.578 -2.214 7.428 1.00 93.44 81 ARG A O 1
ATOM 645 N N . LEU A 1 82 ? -7.723 -3.270 9.407 1.00 93.62 82 LEU A N 1
ATOM 646 C CA . LEU A 1 82 ? -6.333 -3.725 9.435 1.00 93.62 82 LEU A CA 1
ATOM 647 C C . LEU A 1 82 ? -6.025 -4.603 8.215 1.00 93.62 82 LEU A C 1
ATOM 649 O O . LEU A 1 82 ? -5.085 -4.301 7.484 1.00 93.62 82 LEU A O 1
ATOM 653 N N . ASP A 1 83 ? -6.857 -5.611 7.957 1.00 95.88 83 ASP A N 1
ATOM 654 C CA . ASP A 1 83 ? -6.696 -6.526 6.823 1.00 95.88 83 ASP A CA 1
ATOM 655 C C . ASP A 1 83 ? -6.739 -5.779 5.485 1.00 95.88 83 ASP A C 1
ATOM 657 O O . ASP A 1 83 ? -5.916 -6.019 4.602 1.00 95.88 83 ASP A O 1
ATOM 661 N N . PHE A 1 84 ? -7.643 -4.802 5.352 1.00 96.94 84 PHE A N 1
ATOM 662 C CA . PHE A 1 84 ? -7.696 -3.935 4.177 1.00 96.94 84 PHE A CA 1
ATOM 663 C C . PHE A 1 84 ? -6.384 -3.168 3.959 1.00 96.94 84 PHE A C 1
ATOM 665 O O . PHE A 1 84 ? -5.879 -3.130 2.841 1.00 96.94 84 PHE A O 1
ATOM 672 N N . TYR A 1 85 ? -5.795 -2.573 4.999 1.00 96.62 85 TYR A N 1
ATOM 673 C CA . TYR A 1 85 ? -4.540 -1.831 4.839 1.00 96.62 85 TYR A CA 1
ATOM 674 C C . TYR A 1 85 ? -3.337 -2.737 4.571 1.00 96.62 85 TYR A C 1
ATOM 676 O O . TYR A 1 85 ? -2.452 -2.346 3.813 1.00 96.62 85 TYR A O 1
ATOM 684 N N . LEU A 1 86 ? -3.329 -3.957 5.113 1.00 95.50 86 LEU A N 1
ATOM 685 C CA . LEU A 1 86 ? -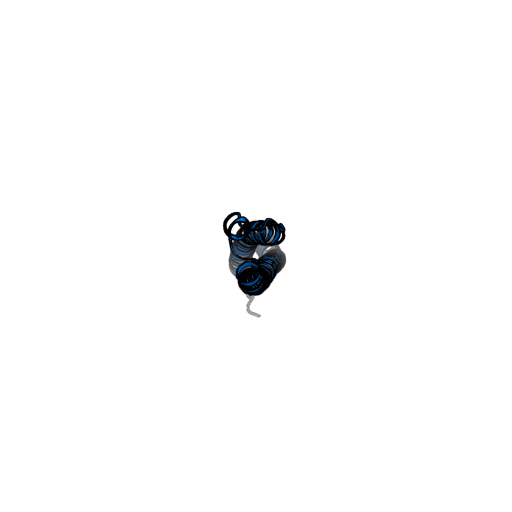2.342 -4.973 4.741 1.00 95.50 86 LEU A CA 1
ATOM 686 C C . LEU A 1 86 ? -2.468 -5.352 3.259 1.00 95.50 86 LEU A C 1
ATOM 688 O O . LEU A 1 86 ? -1.457 -5.453 2.564 1.00 95.50 86 LEU A O 1
ATOM 692 N N . LEU A 1 87 ? -3.698 -5.482 2.750 1.00 97.56 87 LEU A N 1
ATOM 693 C CA . LEU A 1 87 ? -3.953 -5.714 1.329 1.00 97.56 87 LEU A CA 1
ATOM 694 C C . LEU A 1 87 ? -3.487 -4.535 0.460 1.00 97.56 87 LEU A C 1
ATOM 696 O O . LEU A 1 87 ? -2.906 -4.754 -0.601 1.00 97.56 87 LEU A O 1
ATOM 700 N N . VAL A 1 88 ? -3.686 -3.291 0.909 1.00 96.81 88 VAL A N 1
ATOM 701 C CA . VAL A 1 88 ? -3.164 -2.095 0.222 1.00 96.81 88 VAL A CA 1
ATOM 702 C C . VAL A 1 88 ? -1.634 -2.124 0.159 1.00 96.81 88 VAL A C 1
ATOM 704 O O . VAL A 1 88 ? -1.075 -1.899 -0.916 1.00 96.81 88 VAL A O 1
ATOM 707 N N . THR A 1 89 ? -0.950 -2.462 1.260 1.00 97.62 89 THR A N 1
ATOM 708 C CA . THR A 1 89 ? 0.512 -2.640 1.260 1.00 97.62 89 THR A CA 1
ATOM 709 C C . THR A 1 89 ? 0.933 -3.710 0.256 1.00 97.62 89 THR A C 1
ATOM 711 O O . THR A 1 89 ? 1.847 -3.476 -0.535 1.00 97.62 89 THR A O 1
ATOM 714 N N . PHE A 1 90 ? 0.257 -4.862 0.248 1.00 97.81 90 PHE A N 1
ATOM 715 C CA . PHE A 1 90 ? 0.536 -5.945 -0.695 1.00 97.81 90 PHE A CA 1
ATOM 716 C C . PHE A 1 90 ? 0.353 -5.499 -2.153 1.00 97.81 90 PHE A C 1
ATOM 718 O O . PHE A 1 90 ? 1.239 -5.705 -2.980 1.00 97.81 90 PHE A O 1
ATOM 725 N N . GLY A 1 91 ? -0.742 -4.803 -2.471 1.00 97.31 91 GLY A N 1
ATOM 726 C CA . GLY A 1 91 ? -0.950 -4.220 -3.799 1.00 97.31 91 GLY A CA 1
ATOM 727 C C . GLY A 1 91 ? 0.157 -3.233 -4.182 1.00 97.31 91 GLY A C 1
ATOM 728 O O . GLY A 1 91 ? 0.629 -3.232 -5.318 1.00 97.31 91 GLY A O 1
ATOM 729 N N . GLY A 1 92 ? 0.639 -2.444 -3.220 1.00 97.75 92 GLY A N 1
ATOM 730 C CA . GLY A 1 92 ? 1.788 -1.567 -3.415 1.00 97.75 92 GLY A CA 1
ATOM 731 C C . GLY A 1 92 ? 3.082 -2.319 -3.750 1.00 97.75 92 GLY A C 1
ATOM 732 O O . GLY A 1 92 ? 3.803 -1.914 -4.661 1.00 97.75 92 GLY A O 1
ATOM 733 N N . GLN A 1 93 ? 3.345 -3.445 -3.079 1.00 98.06 93 GLN A N 1
ATOM 734 C CA . GLN A 1 93 ? 4.480 -4.324 -3.386 1.00 98.06 93 GLN A CA 1
ATOM 735 C C . GLN A 1 93 ? 4.379 -4.896 -4.801 1.00 98.06 93 GLN A C 1
ATOM 737 O O . GLN A 1 93 ? 5.363 -4.865 -5.532 1.00 98.06 93 GLN A O 1
ATOM 742 N N . VAL A 1 94 ? 3.189 -5.336 -5.222 1.00 98.31 94 VAL A N 1
ATOM 743 C CA . VAL A 1 94 ? 2.960 -5.833 -6.588 1.00 98.31 94 VAL A CA 1
ATOM 744 C C . VAL A 1 94 ? 3.260 -4.749 -7.626 1.00 98.31 94 VAL A C 1
ATOM 746 O O . VAL A 1 94 ? 3.993 -5.012 -8.579 1.00 98.31 94 VAL A O 1
ATOM 749 N N . PHE A 1 95 ? 2.767 -3.520 -7.443 1.00 98.00 95 PHE A N 1
ATOM 750 C CA . PHE A 1 95 ? 3.075 -2.418 -8.364 1.00 98.00 95 PHE A CA 1
ATOM 751 C C . PHE A 1 95 ? 4.568 -2.078 -8.398 1.00 98.00 95 PHE A C 1
ATOM 753 O O . PHE A 1 95 ? 5.127 -1.895 -9.480 1.00 98.00 95 PHE A O 1
ATOM 760 N N . ALA A 1 96 ? 5.237 -2.063 -7.243 1.00 97.56 96 ALA A N 1
ATOM 761 C CA . ALA A 1 96 ? 6.679 -1.855 -7.176 1.00 97.56 96 ALA A CA 1
ATOM 762 C C . ALA A 1 96 ? 7.446 -2.977 -7.903 1.00 97.56 96 ALA A C 1
ATOM 764 O O . ALA A 1 96 ? 8.346 -2.693 -8.693 1.00 97.56 96 ALA A O 1
ATOM 765 N N . SER A 1 97 ? 7.058 -4.242 -7.732 1.00 97.88 97 SER A N 1
ATOM 766 C CA . SER A 1 97 ? 7.674 -5.369 -8.443 1.00 97.88 97 SER A CA 1
ATOM 767 C C . SER A 1 97 ? 7.449 -5.303 -9.953 1.00 97.88 97 SER A C 1
ATOM 769 O O . SER A 1 97 ? 8.375 -5.558 -10.717 1.00 97.88 97 SER A O 1
ATOM 771 N N . LEU A 1 98 ? 6.252 -4.910 -10.397 1.00 97.38 98 LEU A N 1
ATOM 772 C CA . LEU A 1 98 ? 5.951 -4.715 -11.817 1.00 97.38 98 LEU A CA 1
ATOM 773 C C . LEU A 1 98 ? 6.686 -3.513 -12.422 1.00 97.38 98 LEU A C 1
ATOM 775 O O . LEU A 1 98 ? 6.936 -3.504 -13.623 1.00 97.38 98 LEU A O 1
ATOM 779 N N . SER A 1 99 ? 7.075 -2.519 -11.622 1.00 97.94 99 SER A N 1
ATOM 780 C CA . SER A 1 99 ? 7.832 -1.362 -12.113 1.00 97.94 99 SER A CA 1
ATOM 781 C C . SER A 1 99 ? 9.252 -1.713 -12.572 1.00 97.94 99 SER A C 1
ATOM 783 O O . SER A 1 99 ? 9.741 -1.163 -13.560 1.00 97.94 99 SER A O 1
ATOM 785 N N . LEU A 1 100 ? 9.899 -2.665 -11.892 1.00 97.25 100 LEU A N 1
ATOM 786 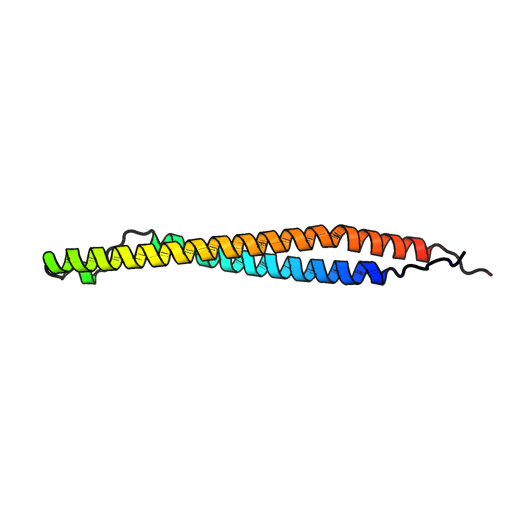C CA . LEU A 1 100 ? 11.276 -3.092 -12.149 1.00 97.25 100 LEU A CA 1
ATOM 787 C C . LEU A 1 100 ? 11.529 -3.509 -13.604 1.00 97.25 100 LEU A C 1
ATOM 789 O O . LEU A 1 100 ? 12.422 -2.923 -14.217 1.00 97.25 100 LEU A O 1
ATOM 793 N N . PRO A 1 101 ? 10.781 -4.455 -14.207 1.00 97.62 101 PRO A N 1
ATOM 794 C CA . PRO A 1 101 ? 11.029 -4.855 -15.589 1.00 97.62 101 PRO A CA 1
ATOM 795 C C . PRO A 1 101 ? 10.855 -3.694 -16.576 1.00 97.62 101 PRO A C 1
ATOM 797 O O . PRO A 1 101 ? 11.650 -3.567 -17.502 1.00 97.62 101 PRO A O 1
ATOM 800 N N . PHE A 1 102 ? 9.884 -2.801 -16.357 1.00 96.25 102 PHE A N 1
ATOM 801 C CA . PHE A 1 102 ? 9.697 -1.613 -17.198 1.00 96.25 102 PHE A CA 1
ATOM 802 C C . PHE A 1 102 ? 10.894 -0.659 -17.116 1.00 96.25 102 PHE A C 1
ATOM 804 O O . PHE A 1 102 ? 11.405 -0.209 -18.143 1.00 96.25 102 PHE A O 1
ATOM 811 N N . LEU A 1 103 ? 11.380 -0.383 -15.904 1.00 96.62 103 LEU A N 1
ATOM 812 C CA . LEU A 1 103 ? 12.550 0.468 -15.702 1.00 96.62 103 LEU A CA 1
ATOM 813 C C . LEU A 1 103 ? 13.813 -0.157 -16.305 1.00 96.62 103 LEU A C 1
ATOM 815 O O . LEU A 1 103 ? 14.555 0.533 -17.001 1.00 96.62 103 LEU A O 1
ATOM 819 N N . LEU A 1 104 ? 14.025 -1.460 -16.101 1.00 96.69 104 LEU A N 1
ATOM 820 C CA . LEU A 1 104 ? 15.175 -2.188 -16.639 1.00 96.69 104 LEU A CA 1
ATOM 821 C C . LEU A 1 104 ? 15.178 -2.201 -18.170 1.00 96.69 104 LEU A C 1
ATOM 823 O O . LEU A 1 104 ? 16.202 -1.891 -18.773 1.00 96.69 104 LEU A O 1
ATOM 827 N N . VAL A 1 105 ? 14.041 -2.496 -18.808 1.00 94.88 105 VAL A N 1
ATOM 828 C CA . VAL A 1 105 ? 13.921 -2.477 -20.276 1.00 94.88 105 VAL A CA 1
ATOM 829 C C . VAL A 1 105 ? 14.120 -1.063 -20.819 1.00 94.88 105 VAL A C 1
ATOM 831 O O . VAL A 1 105 ? 14.879 -0.866 -21.768 1.00 94.88 105 VAL A O 1
ATOM 834 N N . GLY A 1 106 ? 13.489 -0.060 -20.204 1.00 93.31 106 GLY A N 1
ATOM 835 C CA . GLY A 1 106 ? 13.647 1.337 -20.605 1.00 93.31 106 GLY A CA 1
ATOM 836 C C . GLY A 1 106 ? 15.094 1.825 -20.501 1.00 93.31 106 GLY A C 1
ATOM 837 O O . GLY A 1 106 ? 15.589 2.493 -21.412 1.00 93.31 106 GLY A O 1
ATOM 838 N N . LEU A 1 107 ? 15.792 1.443 -19.429 1.00 94.62 107 LEU A N 1
ATOM 839 C CA . LEU A 1 107 ? 17.201 1.760 -19.218 1.00 94.62 107 LEU A CA 1
ATOM 840 C C . LEU A 1 107 ? 18.104 1.017 -20.211 1.00 94.62 107 LEU A C 1
ATOM 842 O O . LEU A 1 107 ? 18.992 1.630 -20.800 1.00 94.62 107 LEU A O 1
ATOM 846 N N . ALA A 1 108 ? 17.851 -0.271 -20.456 1.00 93.00 108 ALA A N 1
ATOM 847 C CA . ALA A 1 108 ? 18.597 -1.060 -21.432 1.00 93.00 108 ALA A CA 1
ATOM 848 C C . ALA A 1 108 ? 18.491 -0.455 -22.840 1.00 93.00 108 ALA A C 1
ATOM 850 O O . ALA A 1 108 ? 19.509 -0.267 -23.504 1.00 93.00 108 ALA A O 1
ATOM 851 N N . ILE A 1 109 ? 17.285 -0.065 -23.271 1.00 91.69 109 ILE A N 1
ATOM 852 C CA . ILE A 1 109 ? 17.068 0.608 -24.562 1.00 91.69 109 ILE A CA 1
ATOM 853 C C . ILE A 1 109 ? 17.812 1.946 -24.617 1.00 91.69 109 ILE A C 1
ATOM 855 O O . ILE A 1 109 ? 18.421 2.258 -25.637 1.00 91.69 109 ILE A O 1
ATOM 859 N N . ARG A 1 110 ? 17.789 2.737 -23.535 1.00 90.19 110 ARG A N 1
ATOM 860 C CA . ARG A 1 110 ? 18.504 4.021 -23.462 1.00 90.19 110 ARG A CA 1
ATOM 861 C C . ARG A 1 110 ? 20.010 3.828 -23.657 1.00 90.19 110 ARG A C 1
ATOM 863 O O . ARG A 1 110 ? 20.588 4.507 -24.498 1.00 90.19 110 ARG A O 1
ATOM 870 N N . ILE A 1 111 ? 20.609 2.894 -22.916 1.00 90.81 111 ILE A N 1
ATOM 871 C CA . ILE A 1 111 ? 22.054 2.618 -22.947 1.00 90.81 111 ILE A CA 1
ATOM 872 C C . ILE A 1 111 ? 22.478 2.046 -24.302 1.00 90.81 111 ILE A C 1
ATOM 874 O O . ILE A 1 111 ? 23.511 2.440 -24.836 1.00 90.81 111 ILE A O 1
ATOM 878 N N . LEU A 1 112 ? 21.701 1.116 -24.865 1.00 87.56 112 LEU A N 1
ATOM 879 C CA . LEU A 1 112 ? 22.003 0.515 -26.166 1.00 87.56 112 LEU A CA 1
ATOM 880 C C . LEU A 1 112 ? 21.817 1.514 -27.315 1.00 87.56 112 LEU A C 1
ATOM 882 O O . LEU A 1 112 ? 22.610 1.510 -28.250 1.00 87.56 112 LEU A O 1
ATOM 886 N N . GLY A 1 113 ? 20.813 2.392 -27.233 1.00 80.38 113 GLY A N 1
ATOM 887 C CA . GLY A 1 113 ? 20.561 3.429 -28.235 1.00 80.38 113 GLY A CA 1
ATOM 888 C C . GLY A 1 113 ? 21.629 4.527 -28.284 1.00 80.38 113 GLY A C 1
ATOM 889 O O . GLY A 1 113 ? 21.843 5.096 -29.348 1.00 80.38 113 GLY A O 1
ATOM 890 N N . ASP A 1 114 ? 22.328 4.788 -27.175 1.00 71.31 114 ASP A N 1
ATOM 891 C CA . ASP A 1 114 ? 23.455 5.735 -27.121 1.00 71.31 114 ASP A CA 1
ATOM 892 C C . ASP A 1 114 ? 24.754 5.179 -27.730 1.00 71.31 114 ASP A C 1
ATOM 894 O O . ASP A 1 114 ? 25.718 5.920 -27.908 1.00 71.31 114 ASP A O 1
ATOM 898 N N . ARG A 1 115 ? 24.803 3.879 -28.052 1.00 68.62 115 ARG A N 1
ATOM 899 C CA . ARG A 1 115 ? 25.987 3.221 -28.628 1.00 68.62 115 ARG A CA 1
ATOM 900 C C . ARG A 1 115 ? 26.004 3.180 -30.156 1.00 68.62 115 ARG A C 1
ATOM 902 O O . ARG A 1 115 ? 26.983 2.684 -30.702 1.00 68.62 115 ARG A O 1
ATOM 909 N N . GLU A 1 116 ? 24.974 3.668 -30.852 1.00 60.94 116 GLU A N 1
ATOM 910 C CA . GLU A 1 116 ? 25.045 3.849 -32.309 1.00 60.94 116 GLU A CA 1
ATOM 911 C C . GLU A 1 116 ? 25.845 5.133 -32.618 1.00 60.94 116 GLU A C 1
ATOM 913 O O . GLU A 1 116 ? 25.344 6.228 -32.350 1.00 60.94 116 GLU A O 1
ATOM 918 N N . PRO A 1 117 ? 27.082 5.046 -33.153 1.00 50.94 117 PRO A N 1
ATOM 919 C CA . PRO A 1 117 ? 27.824 6.229 -33.569 1.00 50.94 117 PRO A CA 1
ATOM 920 C C . PRO A 1 117 ? 27.085 6.933 -34.713 1.00 50.94 117 PRO A C 1
ATOM 922 O O . PRO A 1 117 ? 26.531 6.284 -35.604 1.00 50.94 117 PRO A O 1
ATOM 925 N N . LEU A 1 118 ? 27.083 8.269 -34.684 1.00 56.25 118 LEU A N 1
ATOM 926 C CA . LEU A 1 118 ? 26.616 9.100 -35.793 1.00 56.25 118 LEU A CA 1
ATOM 927 C C . LEU A 1 118 ? 27.331 8.655 -37.082 1.00 56.25 118 LEU A C 1
ATOM 929 O O . LEU A 1 118 ? 28.562 8.569 -37.065 1.00 56.25 118 LEU A O 1
ATOM 933 N N . PRO A 1 119 ? 26.606 8.354 -38.178 1.00 56.97 119 PRO A N 1
ATOM 934 C CA . PRO A 1 119 ? 27.256 8.172 -39.467 1.00 56.97 119 PRO A CA 1
ATOM 935 C C . PRO A 1 119 ? 27.975 9.480 -39.817 1.00 56.97 119 PRO A C 1
ATOM 937 O O . PRO A 1 119 ? 27.367 10.551 -39.742 1.00 56.97 119 PRO A O 1
ATOM 940 N N . ALA A 1 120 ? 29.276 9.359 -40.092 1.00 57.72 120 ALA A N 1
ATOM 941 C CA . ALA A 1 120 ? 30.144 10.446 -40.532 1.00 57.72 120 ALA A CA 1
ATOM 942 C C . ALA A 1 120 ? 29.677 11.044 -41.865 1.00 57.72 120 ALA A C 1
ATOM 944 O O . ALA A 1 120 ? 29.118 10.279 -42.687 1.00 57.72 120 ALA A O 1
#

Sequence (120 aa):
MTKFRVRPMTFLLPGLFLLLLGAGNIVVGNYKAEQYKQVVANLGSPELPPVLQKASPLRRIRIAKLTESRTYQRRKTAVARLDFYLLVTFGGQVFASLSLPFLLVGLAIRILGDREPLPA

pLDDT: mean 84.44, std 14.42, range [43.38, 98.31]

Foldseek 3Di:
DDDPLDALCVLLVLLVVLLVQLVVLLVQLVVLLVVLVVVLVVLPDPDDDPVLVPDDPVVSVVVVVVVVVVSVVSNVVSVVSSVVSVVSNVSSVVSNVVSVVSNVSSVVSVVVVVPDDDDD

Radius of gyration: 27.32 Å; chains: 1; bounding box: 59×18×84 Å